Protein AF-A0A3B8M8E9-F1 (afdb_monomer)

Secondary structure (DSSP, 8-state):
-HHHHHHT--EEEEEEE-SS-GGGTHHHHHHHHHHHHHHHHHTTTS-EEEEEEEEE-GGGGHHHHTSSEEE-

pLDDT: mean 98.02, std 0.79, range [94.19, 98.81]

Mean predicted aligned error: 1.9 Å

Structure (mmCIF, N/CA/C/O backbone):
data_AF-A0A3B8M8E9-F1
#
_entry.id   AF-A0A3B8M8E9-F1
#
loop_
_atom_site.group_PDB
_atom_s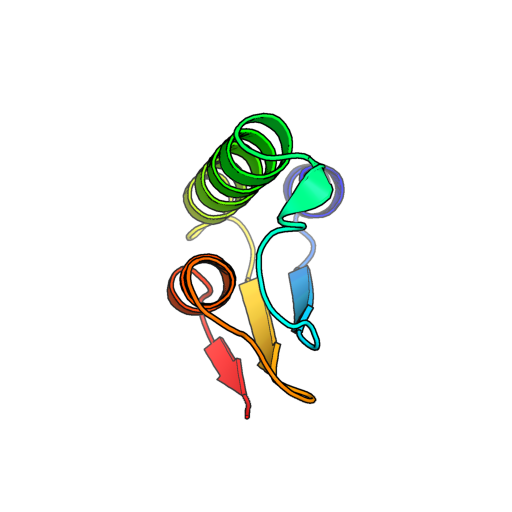ite.id
_atom_site.type_symbol
_atom_site.label_atom_id
_atom_site.label_alt_id
_atom_site.label_comp_id
_atom_site.label_asym_id
_atom_site.label_entity_id
_atom_site.label_seq_id
_atom_site.pdbx_PDB_ins_code
_atom_site.Cartn_x
_atom_site.Cartn_y
_atom_site.Cartn_z
_atom_site.occupancy
_atom_site.B_iso_or_equiv
_atom_site.auth_seq_id
_atom_site.auth_comp_id
_atom_site.auth_asym_id
_atom_site.auth_atom_id
_atom_site.pdbx_PDB_model_num
ATOM 1 N N . MET A 1 1 ? -7.514 7.558 1.388 1.00 96.00 1 MET A N 1
ATOM 2 C CA . MET A 1 1 ? -7.189 7.096 2.754 1.00 96.00 1 MET A CA 1
ATOM 3 C C . MET A 1 1 ? -7.585 8.176 3.746 1.00 96.00 1 MET A C 1
ATOM 5 O O . MET A 1 1 ? -8.373 7.886 4.627 1.00 96.00 1 MET A O 1
ATOM 9 N N . ASP A 1 2 ? -7.196 9.423 3.488 1.00 97.38 2 ASP A N 1
ATOM 10 C CA . ASP A 1 2 ? -7.482 10.603 4.318 1.00 97.38 2 ASP A CA 1
ATOM 11 C C . ASP A 1 2 ? -8.960 10.765 4.711 1.00 97.38 2 ASP A C 1
ATOM 13 O O . ASP A 1 2 ? -9.257 11.078 5.854 1.00 97.38 2 ASP A O 1
ATOM 17 N N . LEU A 1 3 ? -9.904 10.504 3.794 1.00 98.19 3 LEU A N 1
ATOM 18 C CA . LEU A 1 3 ? -11.335 10.562 4.117 1.00 98.19 3 LEU A CA 1
ATOM 19 C C . LEU A 1 3 ? -11.761 9.480 5.118 1.00 98.19 3 LEU A C 1
ATOM 21 O O . LEU A 1 3 ? -12.593 9.743 5.971 1.00 98.19 3 LEU A O 1
ATOM 25 N N . ALA A 1 4 ? -11.214 8.267 5.006 1.00 98.44 4 ALA A N 1
ATOM 26 C CA . ALA A 1 4 ? -11.521 7.190 5.942 1.00 98.44 4 ALA A CA 1
ATOM 27 C C . ALA A 1 4 ? -10.974 7.536 7.335 1.00 98.44 4 ALA A C 1
ATOM 29 O O . ALA A 1 4 ? -11.688 7.412 8.324 1.00 98.44 4 ALA A O 1
ATOM 30 N N . GLU A 1 5 ? -9.752 8.069 7.391 1.00 97.75 5 GLU A N 1
ATOM 31 C CA . GLU A 1 5 ? -9.124 8.538 8.628 1.00 97.75 5 GLU A CA 1
ATOM 32 C C . GLU A 1 5 ? -9.903 9.705 9.258 1.00 97.75 5 GLU A C 1
ATOM 34 O O . GLU A 1 5 ? -10.181 9.678 10.455 1.00 97.75 5 GLU A O 1
ATOM 39 N N . SER A 1 6 ? -10.339 10.691 8.463 1.00 98.06 6 SER A N 1
ATOM 40 C CA . SER A 1 6 ? -11.033 11.881 8.977 1.00 98.06 6 SER A CA 1
ATOM 41 C C . SER A 1 6 ? -12.414 11.593 9.567 1.00 98.06 6 SER A C 1
ATOM 43 O O . SER A 1 6 ? -12.882 12.356 10.413 1.00 98.06 6 SER A O 1
ATOM 45 N N . VAL A 1 7 ? -13.063 10.507 9.141 1.00 98.38 7 VAL A N 1
ATOM 46 C CA . VAL A 1 7 ? -14.378 10.084 9.652 1.00 98.38 7 VAL A CA 1
ATOM 47 C C . VAL A 1 7 ? -14.303 8.846 10.550 1.00 98.38 7 VAL A C 1
ATOM 49 O O . VAL A 1 7 ? -15.340 8.361 10.997 1.00 98.38 7 VAL A O 1
ATOM 52 N N . GLY A 1 8 ? -13.102 8.319 10.814 1.00 97.94 8 GLY A N 1
ATOM 53 C CA . GLY A 1 8 ? -12.901 7.109 11.618 1.00 97.94 8 GLY A CA 1
ATOM 54 C C . GLY A 1 8 ? -13.479 5.833 10.991 1.00 97.94 8 GLY A C 1
ATOM 55 O O . GLY A 1 8 ? -13.834 4.901 11.710 1.00 97.94 8 GLY A O 1
ATOM 56 N N . ALA A 1 9 ? -13.620 5.788 9.664 1.00 98.69 9 ALA A N 1
ATOM 57 C CA . ALA A 1 9 ? -14.133 4.625 8.949 1.00 98.69 9 ALA A CA 1
ATOM 58 C C . ALA A 1 9 ? -13.006 3.647 8.576 1.00 98.69 9 ALA A C 1
ATOM 60 O O . ALA A 1 9 ? -11.893 4.078 8.272 1.00 98.69 9 ALA A O 1
ATOM 61 N N . PRO A 1 10 ? -13.287 2.332 8.529 1.00 98.56 10 PRO A N 1
ATOM 62 C CA . PRO A 1 10 ? -12.328 1.358 8.031 1.00 98.56 10 PRO A CA 1
ATOM 63 C C . PRO A 1 10 ? -12.037 1.564 6.538 1.00 98.56 10 PRO A C 1
ATOM 65 O O . PRO A 1 10 ? -12.866 2.059 5.770 1.00 98.56 10 PRO A O 1
ATOM 68 N N . MET A 1 11 ? -10.853 1.127 6.121 1.00 98.25 11 MET A N 1
ATOM 69 C CA . MET A 1 11 ? -10.391 1.140 4.738 1.00 98.25 11 MET A CA 1
ATOM 70 C C . MET A 1 11 ? -10.260 -0.293 4.223 1.00 98.25 11 MET A C 1
ATOM 72 O O . MET A 1 11 ? -9.616 -1.120 4.863 1.00 98.25 11 MET A O 1
ATOM 76 N N . ILE A 1 12 ? -10.789 -0.553 3.026 1.00 98.62 12 ILE A N 1
ATOM 77 C CA . ILE A 1 12 ? -10.580 -1.815 2.309 1.00 98.62 12 ILE A CA 1
ATOM 78 C C . ILE A 1 12 ? -9.864 -1.524 0.985 1.00 98.62 12 ILE A C 1
ATOM 80 O O . ILE A 1 12 ? -10.397 -0.816 0.129 1.00 98.62 12 ILE A O 1
ATOM 84 N N . GLY A 1 13 ? -8.650 -2.047 0.828 1.00 97.88 13 GLY A N 1
ATOM 85 C CA . GLY A 1 13 ? -7.890 -2.038 -0.418 1.00 97.88 13 GLY A CA 1
ATOM 86 C C . GLY A 1 13 ? -8.192 -3.286 -1.242 1.00 97.88 13 GLY A C 1
ATOM 87 O O . GLY A 1 13 ? -8.065 -4.396 -0.741 1.00 97.88 13 GLY A O 1
ATOM 88 N N . LEU A 1 14 ? -8.587 -3.108 -2.502 1.00 98.44 14 LEU A N 1
ATOM 89 C CA . LEU A 1 14 ? -8.746 -4.199 -3.466 1.00 98.44 14 LEU A CA 1
ATOM 90 C C . LEU A 1 14 ? -7.562 -4.147 -4.429 1.00 98.44 14 LEU A C 1
ATOM 92 O O . LEU A 1 14 ? -7.432 -3.200 -5.208 1.00 98.44 14 LEU A O 1
ATOM 96 N N . ASN A 1 15 ? -6.662 -5.117 -4.328 1.00 98.06 15 ASN A N 1
ATOM 97 C CA . ASN A 1 15 ? -5.382 -5.086 -5.020 1.00 98.06 15 ASN A CA 1
ATOM 98 C C . ASN A 1 15 ? -5.386 -6.041 -6.215 1.00 98.06 15 ASN A C 1
ATOM 100 O O . ASN A 1 15 ? -5.440 -7.257 -6.046 1.00 98.06 15 ASN A O 1
ATOM 104 N N . ASP A 1 16 ? -5.272 -5.462 -7.408 1.00 98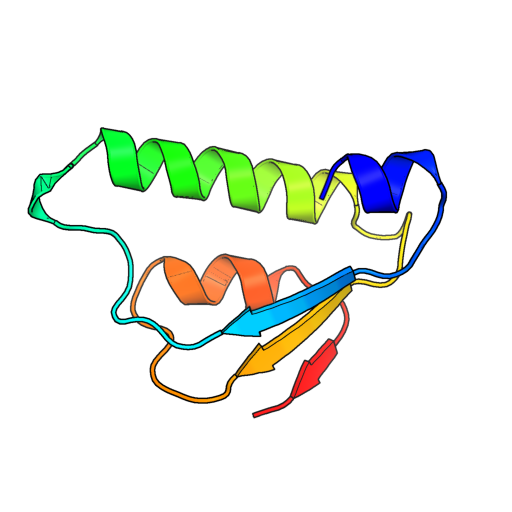.19 16 ASP A N 1
ATOM 105 C CA . ASP A 1 16 ? -5.020 -6.166 -8.664 1.00 98.19 16 ASP A CA 1
ATOM 106 C C . ASP A 1 16 ? -4.257 -5.228 -9.617 1.00 98.19 16 ASP A C 1
ATOM 108 O O . ASP A 1 16 ? -4.791 -4.241 -10.128 1.00 98.19 16 ASP A O 1
ATOM 112 N N . GLY A 1 17 ? -2.956 -5.460 -9.771 1.00 96.06 17 GLY A N 1
ATOM 113 C CA . GLY A 1 17 ? -2.064 -4.629 -10.564 1.00 96.06 17 GLY A CA 1
ATOM 114 C C . GLY A 1 17 ? -0.611 -5.112 -10.598 1.00 96.06 17 GLY A C 1
ATOM 115 O O . GLY A 1 17 ? -0.047 -5.639 -9.637 1.00 96.06 17 GLY A O 1
ATOM 116 N N . ALA A 1 18 ? 0.050 -4.842 -11.723 1.00 96.56 18 ALA A N 1
ATOM 117 C CA . ALA A 1 18 ? 1.424 -5.267 -12.002 1.00 96.56 18 ALA A CA 1
ATOM 118 C C . ALA A 1 18 ? 2.521 -4.382 -11.363 1.00 96.56 18 ALA A C 1
ATOM 120 O O . ALA A 1 18 ? 3.676 -4.437 -11.782 1.00 96.56 18 ALA A O 1
ATOM 121 N N . GLY A 1 19 ? 2.190 -3.577 -10.351 1.00 96.62 19 GLY A N 1
ATOM 122 C CA . GLY A 1 19 ? 3.135 -2.668 -9.698 1.00 96.62 19 GLY A CA 1
ATOM 123 C C . GLY A 1 19 ? 3.093 -1.232 -10.232 1.00 96.62 19 GLY A C 1
ATOM 124 O O . GLY A 1 19 ? 2.079 -0.779 -10.765 1.00 96.62 19 GLY A O 1
ATOM 125 N N . ALA A 1 20 ? 4.196 -0.499 -10.047 1.00 97.44 20 ALA A N 1
ATOM 126 C CA . ALA A 1 20 ? 4.339 0.883 -10.509 1.00 97.44 20 ALA A CA 1
ATOM 127 C C . ALA A 1 20 ? 4.239 0.965 -12.038 1.00 97.44 20 ALA A C 1
ATOM 129 O O . ALA A 1 20 ? 4.748 0.094 -12.750 1.00 97.44 20 ALA A O 1
ATOM 130 N N . ARG A 1 21 ? 3.667 2.055 -12.561 1.00 97.81 21 ARG A N 1
ATOM 131 C CA . ARG A 1 21 ? 3.652 2.295 -14.005 1.00 97.81 21 ARG A CA 1
ATOM 132 C C . ARG A 1 21 ? 5.048 2.712 -14.460 1.00 97.81 21 ARG A C 1
ATOM 134 O O . ARG A 1 21 ? 5.477 3.841 -14.243 1.00 97.81 21 ARG A O 1
ATOM 141 N N . ILE A 1 22 ? 5.750 1.804 -15.134 1.00 97.12 22 ILE A N 1
ATOM 142 C CA . ILE A 1 22 ? 7.146 1.996 -15.566 1.00 97.12 22 ILE A CA 1
ATOM 143 C C . ILE A 1 22 ? 7.324 3.283 -16.383 1.00 97.12 22 ILE A C 1
ATOM 145 O O . ILE A 1 22 ? 8.310 3.994 -16.209 1.00 97.12 22 ILE A O 1
ATOM 149 N N . GLN A 1 23 ? 6.353 3.617 -17.233 1.00 98.31 23 GLN A N 1
ATOM 150 C CA . GLN A 1 23 ? 6.408 4.786 -18.114 1.00 98.31 23 GLN A CA 1
ATOM 151 C C . GLN A 1 23 ? 6.418 6.118 -17.347 1.00 98.31 23 GLN A C 1
ATOM 153 O O . GLN A 1 23 ? 6.896 7.118 -17.872 1.00 98.31 23 GLN A O 1
ATOM 158 N N . GLU A 1 24 ? 5.919 6.136 -16.109 1.00 97.62 24 GLU A N 1
AT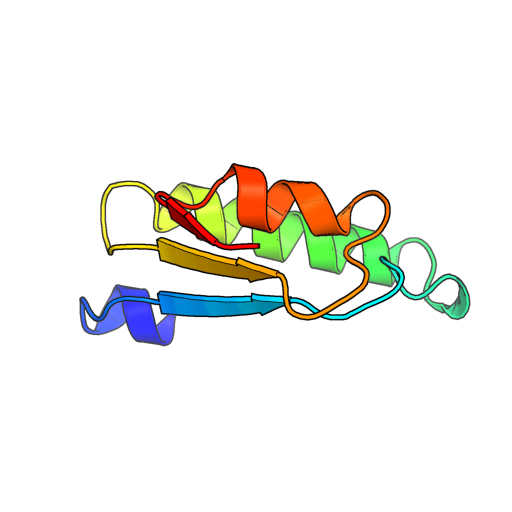OM 159 C CA . GLU A 1 24 ? 5.926 7.316 -15.234 1.00 97.62 24 GLU A CA 1
ATOM 160 C C . GLU A 1 24 ? 7.181 7.390 -14.348 1.00 97.62 24 GLU A C 1
ATOM 162 O O . GLU A 1 24 ? 7.405 8.392 -13.664 1.00 97.62 24 GLU A O 1
ATOM 167 N N . GLY A 1 25 ? 8.007 6.338 -14.340 1.00 97.31 25 GLY A N 1
ATOM 168 C CA . GLY A 1 25 ? 9.282 6.287 -13.631 1.00 97.31 25 GLY A CA 1
ATOM 169 C C . GLY A 1 25 ? 9.188 6.740 -12.171 1.00 97.31 25 GLY A C 1
ATOM 170 O O . GLY A 1 25 ? 8.417 6.206 -11.370 1.00 97.31 25 GLY A O 1
ATOM 171 N N . VAL A 1 26 ? 9.985 7.753 -11.822 1.00 97.69 26 VAL A N 1
ATOM 172 C CA . VAL A 1 26 ? 10.093 8.282 -10.451 1.00 97.69 26 VAL A CA 1
ATOM 173 C C . VAL A 1 26 ? 8.787 8.866 -9.913 1.00 97.69 26 VAL A C 1
ATOM 175 O O . VAL A 1 26 ? 8.593 8.876 -8.700 1.00 97.69 26 VAL A O 1
ATOM 178 N N . VAL A 1 27 ? 7.872 9.307 -10.783 1.00 98.12 27 VAL A N 1
ATOM 179 C CA . VAL A 1 27 ? 6.563 9.833 -10.366 1.00 98.12 27 VAL A CA 1
ATOM 180 C C . VAL A 1 27 ? 5.709 8.709 -9.782 1.00 98.12 27 VAL A C 1
ATOM 182 O O . VAL A 1 27 ? 5.161 8.850 -8.690 1.00 98.12 27 VAL A O 1
ATOM 185 N N . SER A 1 28 ? 5.678 7.556 -10.453 1.00 97.69 28 SER A N 1
ATOM 186 C CA . SER A 1 28 ? 5.006 6.354 -9.950 1.00 97.69 28 SER A CA 1
ATOM 187 C C . SER A 1 28 ? 5.616 5.874 -8.622 1.00 97.69 28 SER A C 1
ATOM 189 O O . SER A 1 28 ? 4.889 5.496 -7.701 1.00 97.69 28 SER A O 1
ATOM 191 N N . LEU A 1 29 ? 6.944 5.957 -8.469 1.00 97.62 29 LEU A N 1
ATOM 192 C CA . LEU A 1 29 ? 7.616 5.610 -7.212 1.00 97.62 29 LEU A CA 1
ATOM 193 C C . LEU A 1 29 ? 7.281 6.588 -6.070 1.00 97.62 29 LEU A C 1
ATOM 195 O O . LEU A 1 29 ? 7.018 6.155 -4.947 1.00 97.62 29 LEU A O 1
ATOM 199 N N . ALA A 1 30 ? 7.232 7.894 -6.348 1.00 98.25 30 ALA A N 1
ATOM 200 C CA . ALA A 1 30 ? 6.787 8.895 -5.379 1.00 98.25 30 ALA A CA 1
ATOM 201 C C . ALA A 1 30 ? 5.325 8.662 -4.952 1.00 98.25 30 ALA A C 1
ATOM 203 O O . ALA A 1 30 ? 4.993 8.805 -3.772 1.00 98.25 30 ALA A O 1
ATOM 204 N N . GLY A 1 31 ? 4.472 8.225 -5.887 1.00 97.94 31 GLY A N 1
ATOM 205 C CA . GLY A 1 31 ? 3.102 7.794 -5.608 1.00 97.94 31 GLY A CA 1
ATOM 206 C C . GLY A 1 31 ? 3.039 6.687 -4.554 1.00 97.94 31 GLY A C 1
ATOM 207 O O . GLY A 1 31 ? 2.287 6.813 -3.583 1.00 97.94 31 GLY A O 1
ATOM 208 N N . TYR A 1 32 ? 3.880 5.653 -4.677 1.00 98.06 32 TYR A N 1
ATOM 209 C CA . TYR A 1 32 ? 3.986 4.607 -3.656 1.00 98.06 32 TYR A CA 1
ATOM 210 C C . TYR A 1 32 ? 4.437 5.138 -2.299 1.00 98.06 32 TYR A C 1
ATOM 212 O O . TYR A 1 32 ? 3.804 4.823 -1.295 1.00 98.06 32 TYR A O 1
ATOM 220 N N . GLY A 1 33 ? 5.457 5.999 -2.259 1.00 98.25 33 GLY A N 1
ATOM 221 C CA . GLY A 1 33 ? 5.893 6.626 -1.007 1.00 98.25 33 GLY A CA 1
ATOM 222 C C . GLY A 1 33 ? 4.756 7.365 -0.289 1.00 98.25 33 GLY A C 1
ATOM 223 O O . GLY A 1 33 ? 4.599 7.243 0.927 1.00 98.25 33 GLY A O 1
ATOM 224 N N . GLY A 1 34 ? 3.907 8.069 -1.045 1.00 98.44 34 GLY A N 1
ATOM 225 C CA . GLY A 1 34 ? 2.713 8.722 -0.505 1.00 98.44 34 GLY A CA 1
ATOM 226 C C . GLY A 1 34 ? 1.661 7.739 0.022 1.00 98.44 34 GLY A C 1
ATOM 227 O O . GLY A 1 34 ? 1.049 8.000 1.056 1.00 98.44 34 GLY A O 1
ATOM 228 N N . ILE A 1 35 ? 1.450 6.608 -0.660 1.00 98.31 35 ILE A N 1
ATOM 229 C CA . ILE A 1 35 ? 0.541 5.544 -0.197 1.00 98.31 35 ILE A CA 1
ATOM 230 C C . ILE A 1 35 ? 1.054 4.944 1.115 1.00 98.31 35 ILE A C 1
ATOM 232 O O . ILE A 1 35 ? 0.313 4.917 2.093 1.00 98.31 35 ILE A O 1
ATOM 236 N N . PHE A 1 36 ? 2.329 4.561 1.176 1.00 98.62 36 PHE A N 1
ATOM 237 C CA . PHE A 1 36 ? 2.927 3.947 2.365 1.00 98.62 36 PHE A CA 1
ATOM 238 C C . PHE A 1 36 ? 2.888 4.875 3.574 1.00 98.62 36 PHE A C 1
ATOM 240 O O . PHE A 1 36 ? 2.552 4.449 4.677 1.00 98.62 36 PHE A O 1
ATOM 247 N N . ARG A 1 37 ? 3.166 6.168 3.369 1.00 98.62 37 ARG A N 1
ATOM 248 C CA . ARG A 1 37 ? 3.053 7.157 4.443 1.00 98.62 37 ARG A CA 1
ATOM 249 C C . ARG A 1 37 ? 1.639 7.200 5.024 1.00 98.62 37 ARG A C 1
ATOM 251 O O . ARG A 1 37 ? 1.508 7.241 6.243 1.00 98.62 37 ARG A O 1
ATOM 258 N N . ARG A 1 38 ? 0.607 7.142 4.180 1.00 98.50 38 ARG A N 1
ATOM 259 C CA . ARG A 1 38 ? -0.789 7.112 4.635 1.00 98.50 38 ARG A CA 1
ATOM 260 C C . ARG A 1 38 ? -1.167 5.793 5.305 1.00 98.50 38 ARG A C 1
ATOM 262 O O . ARG A 1 38 ? -1.900 5.833 6.283 1.00 98.50 38 ARG A O 1
ATOM 269 N N . ASN A 1 39 ? -0.631 4.654 4.857 1.00 98.75 39 ASN A N 1
ATOM 270 C CA . ASN A 1 39 ? -0.819 3.387 5.574 1.00 98.75 39 ASN A CA 1
ATOM 271 C C . ASN A 1 39 ? -0.282 3.467 7.011 1.00 98.75 39 ASN A C 1
ATOM 273 O O . ASN A 1 39 ? -0.970 3.076 7.949 1.00 98.75 39 ASN A O 1
ATOM 277 N N . VAL A 1 40 ? 0.920 4.027 7.189 1.00 98.56 40 VAL A N 1
ATOM 278 C CA . VAL A 1 40 ? 1.526 4.202 8.519 1.00 98.56 40 VAL A CA 1
ATOM 279 C C . VAL A 1 40 ? 0.747 5.208 9.367 1.00 98.56 40 VAL A C 1
ATOM 281 O O . VAL A 1 40 ? 0.551 4.963 10.551 1.00 98.56 40 VAL A O 1
ATOM 284 N N . GLN A 1 41 ? 0.279 6.318 8.788 1.00 98.38 41 GLN A N 1
ATOM 285 C CA . GLN A 1 41 ? -0.539 7.300 9.514 1.00 98.38 41 GLN A CA 1
ATOM 286 C C . GLN A 1 41 ? -1.866 6.703 10.000 1.00 98.38 41 GLN A C 1
ATOM 288 O O . GLN A 1 41 ? -2.260 6.950 11.134 1.00 98.38 41 GLN A O 1
ATOM 293 N N . ALA A 1 42 ? -2.504 5.866 9.180 1.00 98.50 42 ALA A N 1
ATOM 294 C CA . ALA A 1 4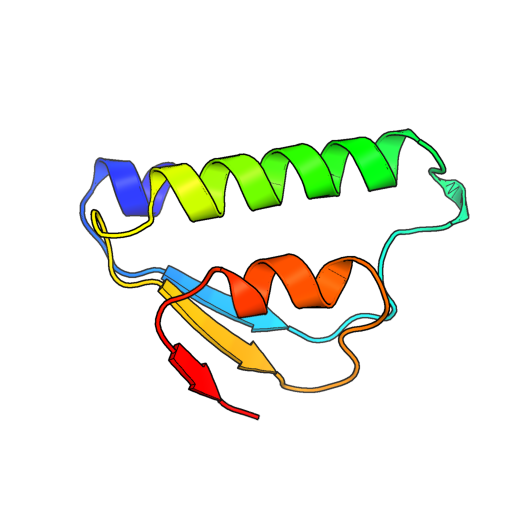2 ? -3.744 5.183 9.531 1.00 98.50 42 ALA A CA 1
ATOM 295 C C . ALA A 1 42 ? -3.545 3.972 10.470 1.00 98.50 42 ALA A C 1
ATOM 297 O O . ALA A 1 42 ? -4.520 3.470 11.033 1.00 98.50 42 ALA A O 1
ATOM 298 N N . SER A 1 43 ? -2.308 3.491 10.650 1.00 98.50 43 SER A N 1
ATOM 299 C CA . SER A 1 43 ? -1.990 2.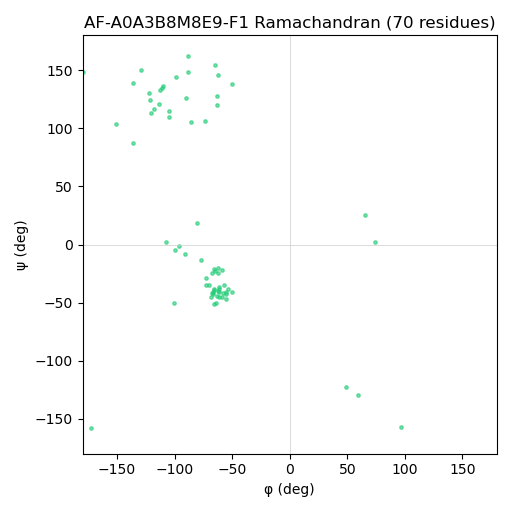293 11.437 1.00 98.50 43 SER A CA 1
ATOM 300 C C . SER A 1 43 ? -2.356 2.480 12.908 1.00 98.50 43 SER A C 1
ATOM 302 O O . SER A 1 43 ? -1.821 3.354 13.587 1.00 98.50 43 SER A O 1
ATOM 304 N N . GLY A 1 44 ? -3.253 1.634 13.416 1.00 97.94 44 GLY A N 1
ATOM 305 C CA . GLY A 1 44 ? -3.779 1.746 14.780 1.00 97.94 44 GLY A CA 1
ATOM 306 C C . GLY A 1 44 ? -4.788 2.885 14.989 1.00 97.94 44 GLY A C 1
ATOM 307 O O . GLY A 1 44 ? -5.257 3.061 16.111 1.00 97.94 44 GLY A O 1
ATOM 308 N N . VAL A 1 45 ? -5.139 3.637 13.937 1.00 98.44 45 VAL A N 1
ATOM 309 C CA . VAL A 1 45 ? -6.155 4.707 13.971 1.00 98.44 45 VAL A CA 1
ATOM 310 C C . VAL A 1 45 ? -7.477 4.211 13.391 1.00 98.44 45 VAL A C 1
ATOM 312 O O . VAL A 1 45 ? -8.518 4.333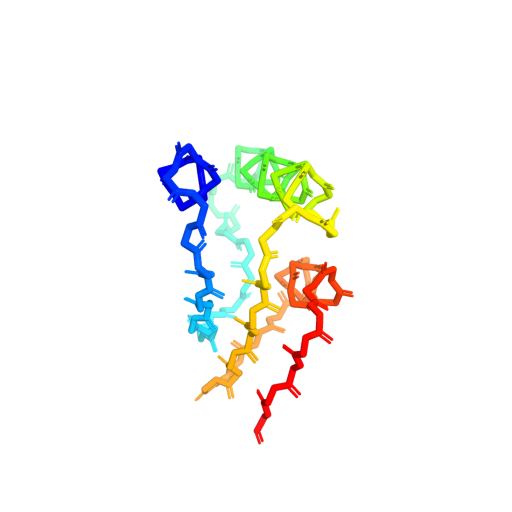 14.035 1.00 98.44 45 VAL A O 1
ATOM 315 N N . ILE A 1 46 ? -7.438 3.611 12.199 1.00 98.75 46 ILE A N 1
ATOM 316 C CA . ILE A 1 46 ? -8.586 2.954 11.563 1.00 98.75 46 ILE A CA 1
ATOM 317 C C . ILE A 1 46 ? -8.197 1.541 11.116 1.00 98.75 46 ILE A C 1
ATOM 319 O O . ILE A 1 46 ? -7.042 1.334 10.744 1.00 98.75 46 ILE A O 1
ATOM 323 N N . PRO A 1 47 ? -9.134 0.574 11.085 1.00 98.81 47 PRO A N 1
ATOM 324 C CA . PRO A 1 47 ? -8.854 -0.736 10.513 1.00 98.81 47 PRO A CA 1
ATOM 325 C C . PRO A 1 47 ? -8.539 -0.626 9.018 1.00 98.81 47 PRO A C 1
ATOM 327 O O . PRO A 1 47 ? -9.318 -0.057 8.245 1.00 98.81 47 PRO A O 1
ATOM 330 N N . GLN A 1 48 ? -7.418 -1.200 8.611 1.00 98.81 48 GLN A N 1
ATOM 331 C CA . GLN A 1 48 ? -6.961 -1.300 7.234 1.00 98.81 48 GLN A CA 1
ATOM 332 C C . GLN A 1 48 ? -6.971 -2.769 6.812 1.00 98.81 48 GLN A C 1
ATOM 334 O O . GLN A 1 48 ? -6.296 -3.605 7.408 1.00 98.81 48 GLN A O 1
ATOM 339 N N . ILE A 1 49 ? -7.726 -3.090 5.766 1.00 98.81 49 ILE A N 1
ATOM 340 C CA . ILE A 1 49 ? -7.868 -4.452 5.245 1.00 98.81 49 ILE A CA 1
ATOM 341 C C . ILE A 1 49 ? -7.440 -4.449 3.783 1.00 98.81 49 ILE A C 1
ATOM 343 O O . ILE A 1 49 ? -7.924 -3.628 3.006 1.00 98.81 49 ILE A O 1
ATOM 347 N N . SER A 1 50 ? -6.579 -5.379 3.390 1.00 98.75 50 SER A N 1
ATOM 348 C CA . SER A 1 50 ? -6.220 -5.596 1.989 1.00 98.75 50 SER A CA 1
ATOM 349 C C . SER A 1 50 ? -6.772 -6.921 1.489 1.00 98.75 50 SER A C 1
ATOM 351 O O . SER A 1 50 ? -6.657 -7.948 2.156 1.00 98.75 50 SER A O 1
ATOM 353 N N . VAL A 1 51 ? -7.355 -6.899 0.295 1.00 98.75 51 VAL A N 1
ATOM 354 C CA . VAL A 1 51 ? -7.847 -8.079 -0.413 1.00 98.75 51 VAL A CA 1
ATOM 355 C C . VAL A 1 51 ? -7.109 -8.1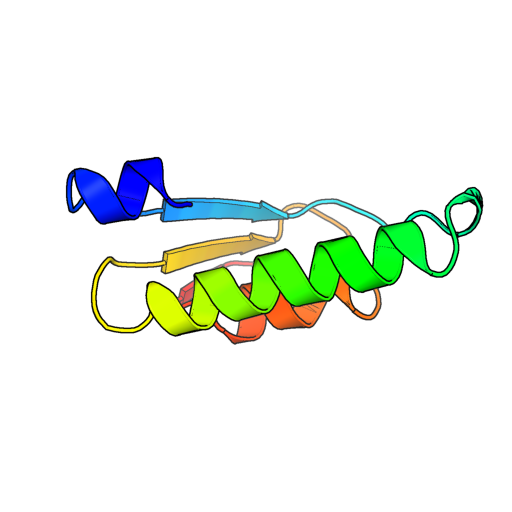64 -1.740 1.00 98.75 51 VAL A C 1
ATOM 357 O O . VAL A 1 51 ? -7.264 -7.305 -2.610 1.00 98.75 51 VAL A O 1
ATOM 360 N N . ILE A 1 52 ? -6.279 -9.189 -1.882 1.00 98.44 52 ILE A N 1
ATOM 361 C CA . ILE A 1 52 ? -5.491 -9.452 -3.079 1.00 98.44 52 ILE A CA 1
ATOM 362 C C . ILE A 1 52 ? -6.365 -10.250 -4.044 1.00 98.44 52 ILE A C 1
ATOM 364 O O . ILE A 1 52 ? -6.626 -11.423 -3.822 1.00 98.44 52 ILE A O 1
ATOM 368 N N . LEU A 1 53 ? -6.849 -9.599 -5.101 1.00 98.31 53 LEU A N 1
ATOM 369 C CA . LEU A 1 53 ? -7.763 -10.198 -6.085 1.00 98.31 53 LEU A CA 1
ATOM 370 C C . LEU A 1 53 ? -7.051 -10.649 -7.370 1.00 98.31 53 LEU A C 1
ATOM 372 O O . LEU A 1 53 ? -7.669 -11.248 -8.246 1.00 98.31 53 LEU A O 1
ATOM 376 N N . GLY A 1 54 ? -5.756 -10.364 -7.483 1.00 98.00 54 GLY A N 1
ATOM 377 C CA . GLY A 1 54 ? -4.930 -10.671 -8.643 1.00 98.00 54 GLY A CA 1
ATOM 378 C C . GLY A 1 54 ? -3.457 -10.373 -8.363 1.00 98.00 54 GLY A C 1
ATOM 379 O O . GLY A 1 54 ? -3.041 -10.334 -7.200 1.00 98.00 54 GLY A O 1
ATOM 380 N N . PRO A 1 55 ? -2.629 -10.168 -9.402 1.00 97.88 55 PRO A N 1
ATOM 381 C CA . PRO A 1 55 ? -1.253 -9.734 -9.222 1.00 97.88 55 PRO A CA 1
ATOM 382 C C . PRO A 1 55 ? -1.147 -8.519 -8.295 1.00 97.88 55 PRO A C 1
ATOM 384 O O . PRO A 1 55 ? -1.905 -7.566 -8.389 1.00 97.88 55 PRO A O 1
ATOM 387 N N . CYS A 1 56 ? -0.160 -8.524 -7.411 1.00 97.31 56 CYS A N 1
ATOM 388 C CA . CYS A 1 56 ? 0.242 -7.356 -6.641 1.00 97.31 56 CYS A CA 1
ATOM 389 C C . CYS A 1 56 ? 1.766 -7.350 -6.691 1.00 97.31 56 CYS A C 1
ATOM 391 O O . CYS A 1 56 ? 2.412 -8.024 -5.899 1.00 97.31 56 CYS A O 1
ATOM 393 N N . ALA A 1 57 ? 2.354 -6.744 -7.723 1.00 97.19 57 ALA A N 1
ATOM 394 C CA . ALA A 1 57 ? 3.764 -6.986 -8.037 1.00 97.19 57 ALA A CA 1
ATOM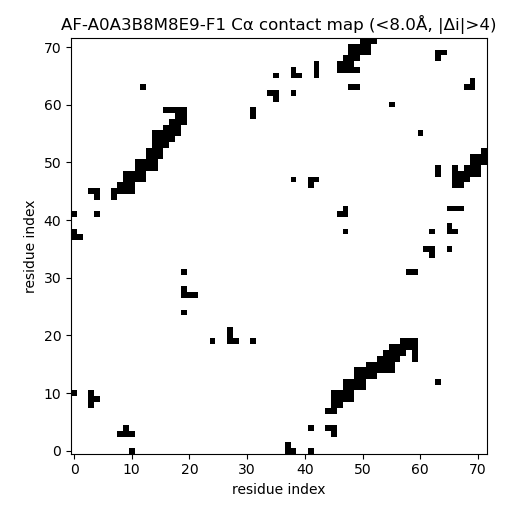 395 C C . ALA A 1 57 ? 4.708 -5.895 -7.511 1.00 97.19 57 ALA A C 1
ATOM 397 O O . ALA A 1 57 ? 4.410 -4.696 -7.541 1.00 97.19 57 ALA A O 1
ATOM 398 N N . GLY A 1 58 ? 5.897 -6.322 -7.078 1.00 96.94 58 GLY A N 1
ATOM 399 C CA . GLY A 1 58 ? 6.981 -5.432 -6.665 1.00 96.94 58 GLY A CA 1
ATOM 400 C C . GLY A 1 58 ? 6.569 -4.522 -5.511 1.00 96.94 58 GLY A C 1
ATOM 401 O O . GLY A 1 58 ? 6.019 -4.986 -4.522 1.00 96.94 58 GLY A O 1
ATOM 402 N N . GLY A 1 59 ? 6.806 -3.214 -5.647 1.00 96.69 59 GLY A N 1
ATOM 403 C CA . GLY A 1 59 ? 6.516 -2.238 -4.592 1.00 96.69 59 GLY A CA 1
ATOM 404 C C . GLY A 1 59 ? 5.050 -2.186 -4.143 1.00 96.69 59 GLY A C 1
ATOM 405 O O . GLY A 1 59 ? 4.789 -1.778 -3.015 1.00 96.69 59 GLY A O 1
ATOM 406 N N . ALA A 1 60 ? 4.100 -2.642 -4.970 1.00 97.81 60 ALA A N 1
ATOM 407 C CA . ALA A 1 60 ? 2.683 -2.662 -4.610 1.00 97.81 60 ALA A CA 1
ATOM 408 C C . ALA A 1 60 ? 2.401 -3.462 -3.331 1.00 97.81 60 ALA A C 1
ATOM 410 O O . ALA A 1 60 ? 1.534 -3.054 -2.562 1.00 97.81 60 ALA A O 1
ATOM 411 N N . VAL A 1 61 ? 3.151 -4.548 -3.083 1.00 97.69 61 VAL A N 1
ATOM 412 C CA . VAL A 1 61 ? 2.928 -5.470 -1.949 1.00 97.69 61 VAL A CA 1
ATOM 413 C C . VAL A 1 61 ? 3.166 -4.831 -0.590 1.00 97.69 61 VAL A C 1
ATOM 415 O O . VAL A 1 61 ? 2.647 -5.313 0.415 1.00 97.69 61 VAL A O 1
ATOM 418 N N . TYR A 1 62 ? 3.929 -3.738 -0.539 1.00 98.31 62 TYR A N 1
ATOM 419 C CA . TYR A 1 62 ? 4.245 -3.089 0.726 1.00 98.31 62 TYR A CA 1
ATOM 420 C C . TYR A 1 62 ? 3.049 -2.354 1.320 1.00 98.31 62 TYR A C 1
ATOM 422 O O . TYR A 1 62 ? 2.960 -2.270 2.539 1.00 98.31 62 TYR A O 1
ATOM 430 N N . SER A 1 63 ? 2.110 -1.868 0.501 1.00 98.44 63 SER A N 1
ATOM 431 C CA . SER A 1 63 ? 0.888 -1.264 1.041 1.00 98.44 63 SER A CA 1
ATOM 432 C C . SER A 1 63 ? 0.032 -2.317 1.765 1.00 98.44 63 SER A C 1
ATOM 434 O O . SER A 1 63 ? -0.211 -2.113 2.952 1.00 98.44 63 SER A O 1
ATOM 436 N N . PRO A 1 64 ? -0.300 -3.485 1.166 1.00 98.44 64 PRO A N 1
ATOM 437 C CA . PRO A 1 64 ? -0.929 -4.585 1.894 1.00 98.44 64 PRO A CA 1
ATOM 438 C C . PRO A 1 64 ? -0.159 -5.052 3.127 1.00 98.44 64 PRO A C 1
ATOM 440 O O . PRO A 1 64 ? -0.765 -5.249 4.176 1.00 98.44 64 PRO A O 1
ATOM 443 N N . ALA A 1 65 ? 1.170 -5.167 3.042 1.00 98.38 65 ALA A N 1
ATOM 444 C CA . ALA A 1 65 ? 2.004 -5.570 4.177 1.00 98.38 65 ALA A CA 1
ATOM 445 C C . ALA A 1 65 ? 1.946 -4.599 5.374 1.00 98.38 65 ALA A C 1
ATOM 447 O O . ALA A 1 65 ? 2.292 -4.990 6.484 1.00 98.38 65 ALA A O 1
ATOM 448 N N . MET A 1 66 ? 1.534 -3.346 5.152 1.00 98.50 66 MET A N 1
ATOM 449 C CA . MET A 1 66 ? 1.337 -2.333 6.195 1.00 98.50 66 MET A CA 1
ATOM 450 C C . MET A 1 66 ? -0.120 -2.230 6.674 1.00 98.50 66 MET A C 1
ATOM 452 O O . MET A 1 66 ? -0.406 -1.406 7.539 1.00 98.50 66 MET A O 1
ATOM 456 N N . THR A 1 67 ? -1.044 -3.014 6.111 1.00 98.75 67 THR A N 1
ATOM 457 C CA . THR A 1 67 ? -2.433 -3.096 6.592 1.00 98.75 67 THR A CA 1
ATOM 458 C C . THR A 1 67 ? -2.588 -4.157 7.684 1.00 98.75 67 THR A C 1
ATOM 460 O O . THR A 1 67 ? -1.727 -5.021 7.834 1.00 98.75 67 THR A O 1
ATOM 463 N N . ASP A 1 68 ? -3.678 -4.100 8.453 1.00 98.75 68 ASP A N 1
ATOM 464 C CA . ASP A 1 68 ? -3.884 -4.963 9.624 1.00 98.75 68 ASP A CA 1
ATOM 465 C C . ASP A 1 68 ? -4.206 -6.414 9.237 1.00 98.75 68 ASP A C 1
ATOM 467 O O . ASP A 1 68 ? -3.795 -7.355 9.917 1.00 98.75 68 ASP A O 1
ATOM 471 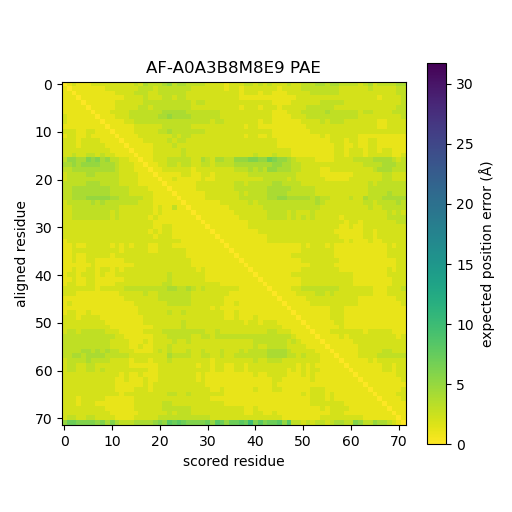N N . PHE A 1 69 ? -4.938 -6.604 8.134 1.00 98.62 69 PHE A N 1
ATOM 472 C CA . PHE A 1 69 ? -5.329 -7.922 7.634 1.00 98.62 69 PHE A CA 1
ATOM 473 C C . PHE A 1 69 ? -5.150 -8.016 6.125 1.00 98.62 69 PHE A C 1
ATOM 475 O O . PHE A 1 69 ? -5.520 -7.101 5.388 1.00 98.62 69 PHE A O 1
ATOM 482 N N . ILE A 1 70 ? -4.647 -9.162 5.667 1.00 98.69 70 ILE A N 1
ATOM 483 C CA . ILE A 1 70 ? -4.488 -9.479 4.248 1.00 98.69 70 ILE A CA 1
ATOM 484 C C . ILE A 1 70 ? -5.278 -10.750 3.944 1.00 98.69 70 ILE A C 1
ATOM 486 O O . ILE A 1 70 ? -5.042 -11.792 4.555 1.00 98.69 70 ILE A O 1
ATOM 490 N N . PHE A 1 71 ? -6.186 -10.659 2.980 1.00 98.50 71 PHE A N 1
ATOM 491 C CA . PHE A 1 71 ? -6.883 -11.795 2.383 1.00 98.50 71 PHE A CA 1
ATOM 492 C C . PHE A 1 71 ? -6.380 -11.976 0.954 1.00 98.50 71 PHE A C 1
ATOM 494 O O . PHE A 1 71 ? -6.216 -10.989 0.239 1.00 98.50 71 PHE A O 1
ATOM 501 N N . MET A 1 72 ? -6.120 -13.216 0.551 1.00 94.19 72 MET A N 1
ATOM 502 C CA . MET A 1 72 ? -5.650 -13.584 -0.786 1.00 94.19 72 MET A CA 1
ATOM 503 C C . MET A 1 72 ? -6.554 -14.661 -1.367 1.00 94.19 72 MET A C 1
ATOM 505 O O . MET A 1 72 ? -6.982 -15.533 -0.576 1.00 94.19 72 MET A O 1
#

Solvent-accessible surface area (backbone atoms only — not comparable to full-atom values): 4081 Å² total; per-residue (Å²): 109,68,70,30,57,76,69,64,37,66,44,78,46,79,39,66,41,82,38,66,54,70,93,53,45,70,60,34,53,51,50,49,55,56,50,45,53,49,39,60,68,36,53,93,70,32,59,33,37,24,36,45,79,51,55,56,28,75,77,48,43,56,50,45,71,54,33,83,40,77,46,113

Nearest PDB structures (foldseek):
  4l6w-assembly1_A  TM=9.940E-01  e=2.285E-05  Mycobacterium tuberculosis
  6tzv-assembly3_F  TM=9.884E-01  e=2.134E-05  Mycobacterium tuberculosis H37Rv
  6tzv-assembly4_H  TM=9.881E-01  e=3.443E-05  Mycobacterium tuberculosis H37Rv
  6prw-assembly1_A  TM=9.886E-01  e=7.301E-05  Mycobacterium tuberculosis
  4g2r-assembly1_B  TM=9.836E-01  e=1.446E-04  Mycobacterium tuberculosis

Sequence (72 aa):
MDLAESVGAPMIGLNDGAGARIQEGVVSLAGYGGIFRRNVQASGVIPQISVILGPCAGGAVYSPAMTDFIFM

Radius of gyration: 12.18 Å; Cα contacts (8 Å, |Δi|>4): 118; chains: 1; bounding box: 24×26×33 Å

Foldseek 3Di:
DVVCLVVQHEEEAEDADAAFDVVCPVVSVVVLVVLLVVLVVCQVRHQYEYEYPYDQHDSSVVSNVSGPYYHD